Protein AF-F8SK97-F1 (afdb_monomer_lite)

Sequence (67 aa):
TTIYESYGDFGQYTHEFDGDEEFHVDLEKKETVWRLPEFGEFATFDPQGGLRNVATAKYNLDVWIKQ

Radius of gyration: 13.21 Å; chains: 1; bounding box: 32×20×36 Å

Secondary structure (DSSP, 8-state):
-EEEETTTTEEEEEEEETTEEEEEEETTTTEEEESSTTHHHH----HHHHHHHHHHHHHHHHHHTT-

Organism: Equus quagga burchellii (NCBI:txid89252)

InterPro domains:
  IPR001003 MHC class II, alpha chain, N-terminal [PF00993] (2-67)
  IPR001003 MHC class II, alpha chain, N-terminal [SM00920] (1-67)
  IPR011162 MHC classes I/II-like antigen recognition protein [SSF54452] (2-66)
  IPR014745 MHC class II, alpha/beta chain, N-terminal [G3DSA:3.10.320.10] (1-67)

Structure (mmCIF, N/CA/C/O backbone):
data_AF-F8SK97-F1
#
_entry.id   AF-F8SK97-F1
#
loop_
_atom_site.group_PDB
_atom_site.id
_atom_site.type_symbol
_atom_site.label_atom_id
_atom_site.label_alt_id
_atom_site.label_comp_id
_atom_site.label_asym_id
_atom_site.label_entity_id
_atom_site.label_seq_id
_atom_site.pdbx_PDB_ins_code
_atom_site.Cartn_x
_atom_site.Cartn_y
_atom_site.Cartn_z
_atom_site.occupancy
_atom_site.B_iso_or_equiv
_atom_site.auth_seq_id
_atom_site.auth_comp_id
_atom_site.auth_asym_id
_atom_site.auth_atom_id
_atom_site.pdbx_PDB_model_num
ATOM 1 N N . THR A 1 1 ? -6.699 -3.796 -3.797 1.00 94.00 1 THR A N 1
ATOM 2 C CA . THR A 1 1 ? -7.544 -4.114 -2.632 1.00 94.00 1 THR A CA 1
ATOM 3 C C . THR A 1 1 ? -7.023 -3.430 -1.371 1.00 94.00 1 THR A C 1
ATOM 5 O O . THR A 1 1 ? -5.842 -3.123 -1.311 1.00 94.00 1 THR A O 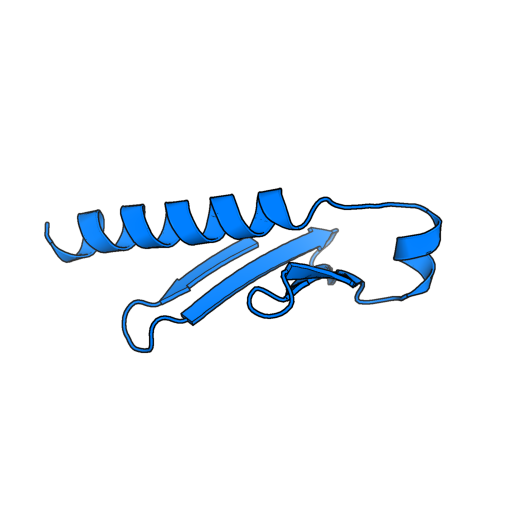1
ATOM 8 N N . THR A 1 2 ? -7.869 -3.163 -0.366 1.00 97.56 2 THR A N 1
ATOM 9 C CA . THR A 1 2 ? -7.434 -2.657 0.957 1.00 97.56 2 THR A CA 1
ATOM 10 C C . THR A 1 2 ? -7.891 -3.623 2.040 1.00 97.56 2 THR A C 1
ATOM 12 O O . THR A 1 2 ? -9.078 -3.944 2.094 1.00 97.56 2 THR A O 1
ATOM 15 N N . ILE A 1 3 ? -6.978 -4.051 2.910 1.00 97.06 3 ILE A N 1
ATOM 16 C CA . ILE A 1 3 ? -7.262 -4.940 4.043 1.00 97.06 3 ILE A CA 1
ATOM 17 C C . ILE A 1 3 ? -6.756 -4.271 5.318 1.00 97.06 3 ILE A C 1
ATOM 19 O O . ILE A 1 3 ? -5.713 -3.618 5.312 1.00 97.06 3 ILE A O 1
ATOM 23 N N . TYR A 1 4 ? -7.505 -4.427 6.405 1.00 98.00 4 TYR A N 1
ATOM 24 C CA . TYR A 1 4 ? -7.056 -4.052 7.735 1.00 98.00 4 TYR A CA 1
ATOM 25 C C . TYR A 1 4 ? -7.544 -5.089 8.751 1.00 98.00 4 TYR A C 1
ATOM 27 O O . TYR A 1 4 ? -8.721 -5.451 8.746 1.00 98.00 4 TYR A O 1
ATOM 35 N N . GLU A 1 5 ? -6.641 -5.562 9.603 1.00 96.25 5 GLU A N 1
ATOM 36 C CA . GLU A 1 5 ? -6.890 -6.533 10.664 1.00 96.25 5 GLU A CA 1
ATOM 37 C C . GLU A 1 5 ? -6.596 -5.889 12.023 1.00 96.25 5 GLU A C 1
ATOM 39 O O . GLU A 1 5 ? -5.507 -5.370 12.278 1.00 96.25 5 GLU A O 1
ATOM 44 N N . SER A 1 6 ? -7.581 -5.922 12.922 1.00 93.94 6 SER A N 1
ATOM 45 C CA . SER A 1 6 ? -7.446 -5.339 14.259 1.00 93.94 6 SER A CA 1
ATOM 46 C C . SER A 1 6 ? -6.539 -6.165 15.174 1.00 93.94 6 SER A C 1
ATOM 48 O O . SER A 1 6 ? -5.832 -5.598 16.009 1.00 93.94 6 SER A O 1
ATOM 50 N N . TYR A 1 7 ? -6.527 -7.491 15.019 1.00 88.31 7 TYR A N 1
ATOM 51 C CA . TYR A 1 7 ? -5.659 -8.383 15.779 1.00 88.31 7 TYR A CA 1
ATOM 52 C C . TYR A 1 7 ? -4.252 -8.378 15.170 1.00 88.31 7 TYR A C 1
ATOM 54 O O . TYR A 1 7 ? -3.947 -9.134 14.260 1.00 88.31 7 TYR A O 1
ATOM 62 N N . GLY A 1 8 ? -3.401 -7.474 15.657 1.00 90.25 8 GLY A N 1
ATOM 63 C CA . GLY A 1 8 ? -2.030 -7.293 15.162 1.00 90.25 8 GLY A CA 1
ATOM 64 C C . GLY A 1 8 ? -1.752 -5.928 14.535 1.00 90.25 8 GLY A C 1
ATOM 65 O O . GLY A 1 8 ? -0.598 -5.657 14.228 1.00 90.25 8 GLY A O 1
ATOM 66 N N . ASP A 1 9 ? -2.770 -5.064 14.403 1.00 93.25 9 ASP A N 1
ATOM 67 C CA . ASP A 1 9 ? -2.660 -3.731 13.778 1.00 93.25 9 ASP A CA 1
ATOM 68 C C . ASP A 1 9 ? -2.014 -3.804 12.382 1.00 93.25 9 ASP A C 1
ATOM 70 O O . ASP A 1 9 ? -1.075 -3.078 12.056 1.00 93.25 9 ASP A O 1
ATOM 74 N N . PHE A 1 10 ? -2.501 -4.745 11.568 1.00 96.56 10 PHE A N 1
ATOM 75 C CA . PHE A 1 10 ? -1.960 -5.023 10.243 1.00 96.56 10 PHE A CA 1
ATOM 76 C C . PHE A 1 10 ? -2.832 -4.386 9.162 1.00 96.56 10 PHE A C 1
ATOM 78 O O . PHE A 1 10 ? -4.050 -4.559 9.140 1.00 96.56 10 PHE A O 1
ATOM 85 N N . GLY A 1 11 ? -2.205 -3.665 8.236 1.00 97.19 11 GLY A N 1
ATOM 86 C CA . GLY A 1 11 ? -2.863 -3.060 7.085 1.00 97.19 11 GLY A CA 1
ATOM 87 C C . GLY A 1 11 ? -2.141 -3.400 5.790 1.00 97.19 11 GLY A C 1
ATOM 88 O O . GLY A 1 11 ? -0.920 -3.523 5.767 1.00 97.19 11 GLY A O 1
ATOM 89 N N . GLN A 1 12 ? -2.893 -3.501 4.697 1.00 98.06 12 GLN A N 1
ATOM 90 C CA . GLN A 1 12 ? -2.347 -3.738 3.366 1.00 98.06 12 GLN A CA 1
ATOM 91 C C . GLN A 1 12 ? -3.133 -2.958 2.314 1.00 98.06 12 GLN A C 1
ATOM 93 O O . GLN A 1 12 ? -4.361 -2.847 2.379 1.00 98.06 12 GLN A O 1
ATOM 98 N N . TYR A 1 13 ? -2.412 -2.454 1.315 1.00 98.56 13 TYR A N 1
ATOM 99 C CA . TYR A 1 13 ? -2.984 -1.867 0.113 1.00 98.56 13 TYR A CA 1
ATOM 100 C C . TYR A 1 13 ? -2.288 -2.427 -1.128 1.00 98.56 13 TYR A C 1
ATOM 102 O O . TYR A 1 13 ? -1.069 -2.326 -1.243 1.00 98.56 13 TYR A O 1
ATOM 110 N N . THR A 1 14 ? -3.075 -2.971 -2.052 1.00 98.38 14 THR A N 1
ATOM 111 C CA . THR A 1 14 ? -2.644 -3.479 -3.364 1.00 98.38 14 THR A CA 1
ATOM 112 C C . THR A 1 14 ? -3.437 -2.808 -4.483 1.00 98.38 14 THR A C 1
ATOM 114 O O . THR A 1 14 ? -4.566 -2.349 -4.275 1.00 98.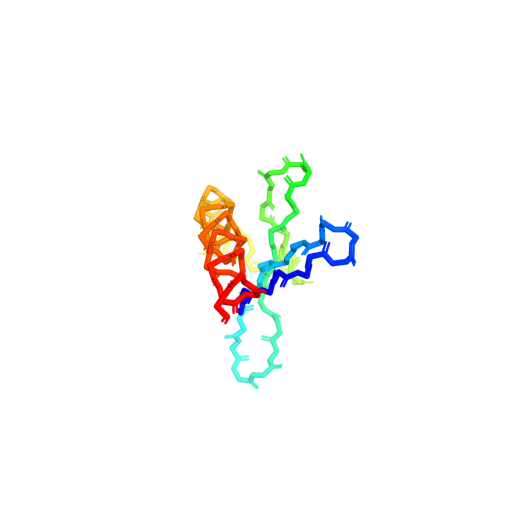38 14 THR A O 1
ATOM 117 N N . HIS A 1 15 ? -2.891 -2.801 -5.691 1.00 97.88 15 HIS A N 1
ATOM 118 C CA . HIS A 1 15 ? -3.644 -2.624 -6.927 1.00 97.88 15 HIS A CA 1
ATOM 119 C C . HIS A 1 15 ? -3.512 -3.895 -7.761 1.00 97.88 15 HIS A C 1
ATOM 121 O O . HIS A 1 15 ? -2.430 -4.475 -7.829 1.00 97.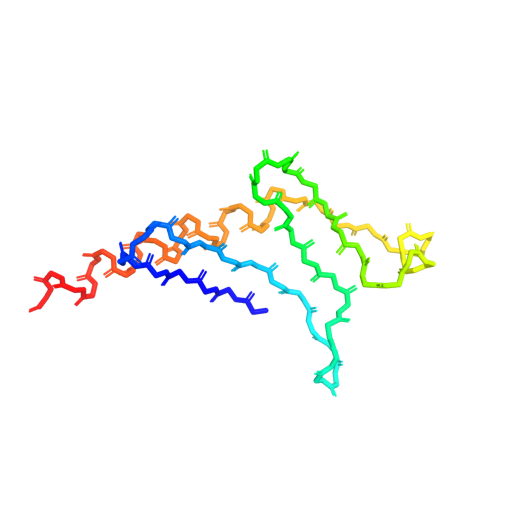88 15 HIS A O 1
ATOM 127 N N . GLU A 1 16 ? -4.615 -4.350 -8.345 1.00 97.44 16 GLU A N 1
ATOM 128 C CA . GLU A 1 16 ? -4.692 -5.626 -9.057 1.00 97.44 16 GLU A CA 1
ATOM 129 C C . GLU A 1 16 ? -5.371 -5.419 -10.412 1.00 97.44 16 GLU A C 1
ATOM 131 O O . GLU A 1 16 ? -6.362 -4.687 -10.499 1.00 97.44 16 GLU A O 1
ATOM 136 N N . PHE A 1 17 ? -4.868 -6.101 -11.440 1.00 95.50 17 PHE A N 1
ATOM 137 C CA . PHE A 1 17 ? -5.426 -6.134 -12.789 1.00 95.50 17 PHE A CA 1
ATOM 138 C C . PHE A 1 17 ? -5.503 -7.588 -13.269 1.00 95.50 17 PHE A C 1
ATOM 140 O O . PHE A 1 17 ? -4.540 -8.337 -13.139 1.00 95.50 17 PHE A O 1
ATOM 147 N N . ASP A 1 18 ? -6.671 -8.017 -13.756 1.00 96.38 18 ASP A N 1
ATOM 148 C CA . ASP A 1 18 ? -6.952 -9.402 -14.179 1.00 96.38 18 ASP A CA 1
ATOM 149 C C . ASP A 1 18 ? -6.579 -10.501 -13.153 1.00 96.38 18 ASP A C 1
ATOM 151 O O . ASP A 1 18 ? -6.384 -11.666 -13.497 1.00 96.38 18 ASP A O 1
ATOM 155 N N . GLY A 1 19 ? -6.547 -10.149 -11.863 1.00 95.69 19 GLY A N 1
ATOM 156 C CA . GLY A 1 19 ? -6.209 -11.057 -10.760 1.00 95.69 19 GLY A CA 1
ATOM 157 C C . GLY A 1 19 ? -4.719 -11.109 -10.410 1.00 95.69 19 GLY A C 1
ATOM 158 O O . GLY A 1 19 ? -4.351 -11.789 -9.453 1.00 95.69 19 GLY A O 1
ATOM 159 N N . ASP A 1 20 ? -3.875 -10.373 -11.131 1.00 96.94 20 ASP A N 1
ATOM 160 C CA . ASP A 1 20 ? -2.467 -10.183 -10.811 1.00 96.94 20 ASP A CA 1
ATOM 161 C C . ASP A 1 20 ? -2.245 -8.856 -10.077 1.00 96.94 20 ASP A C 1
ATOM 163 O O . ASP A 1 20 ? -2.788 -7.818 -10.448 1.00 96.94 20 ASP A O 1
ATOM 167 N N . GLU A 1 21 ? -1.405 -8.870 -9.040 1.00 97.56 21 GLU A N 1
ATOM 168 C CA . GLU A 1 21 ? -0.943 -7.633 -8.405 1.00 97.56 21 GLU A CA 1
ATOM 169 C C . GLU A 1 21 ? -0.100 -6.815 -9.395 1.00 97.56 21 GLU A C 1
ATOM 171 O O . GLU A 1 21 ? 0.830 -7.347 -10.003 1.00 97.56 21 GLU A O 1
ATOM 176 N N . GLU A 1 22 ? -0.395 -5.522 -9.513 1.00 97.62 22 GLU A N 1
ATOM 177 C CA . GLU A 1 22 ? 0.437 -4.549 -10.226 1.00 97.62 22 GLU A CA 1
ATOM 178 C C . GLU A 1 22 ? 1.460 -3.906 -9.279 1.00 97.62 22 GLU A C 1
ATOM 180 O O . GLU A 1 22 ? 2.655 -3.841 -9.581 1.00 97.62 22 GLU A O 1
ATOM 185 N N . PHE A 1 23 ? 0.992 -3.447 -8.115 1.00 98.31 23 PHE A N 1
ATOM 186 C CA . PHE A 1 23 ? 1.817 -2.860 -7.061 1.00 98.31 23 PHE A CA 1
ATOM 187 C C . PHE A 1 23 ? 1.140 -2.948 -5.690 1.00 98.31 23 PHE A C 1
ATOM 189 O O . PHE A 1 23 ? -0.084 -3.071 -5.579 1.00 98.31 23 PHE A O 1
ATOM 196 N N . HIS A 1 24 ? 1.934 -2.774 -4.638 1.00 98.62 24 HIS A N 1
ATOM 197 C CA . HIS A 1 24 ? 1.458 -2.517 -3.283 1.00 98.62 24 HIS A CA 1
ATOM 198 C C . HIS A 1 24 ? 2.118 -1.267 -2.700 1.00 98.62 24 HIS A C 1
ATOM 200 O O . HIS A 1 24 ? 3.071 -0.722 -3.255 1.00 98.62 24 HIS A O 1
ATOM 206 N N . VAL A 1 25 ? 1.587 -0.781 -1.579 1.00 98.62 25 VAL A N 1
ATOM 207 C CA . VAL A 1 25 ? 2.210 0.314 -0.823 1.00 98.62 25 VAL A CA 1
ATOM 208 C C . VAL A 1 25 ? 2.868 -0.256 0.425 1.00 98.62 25 VAL A C 1
ATOM 210 O O . VAL A 1 25 ? 2.186 -0.838 1.269 1.00 98.62 25 VAL A O 1
ATOM 213 N N . ASP A 1 26 ? 4.177 -0.051 0.560 1.00 98.25 26 ASP A N 1
ATOM 214 C CA . ASP A 1 26 ? 4.891 -0.282 1.814 1.00 98.25 26 ASP A CA 1
ATOM 215 C C . ASP A 1 26 ? 4.488 0.835 2.787 1.00 98.25 26 ASP A C 1
ATOM 217 O O . ASP A 1 26 ? 4.813 2.010 2.591 1.00 98.25 26 ASP A O 1
ATOM 221 N N . LEU A 1 27 ? 3.706 0.484 3.809 1.00 97.12 27 LEU A N 1
ATOM 222 C CA . LEU A 1 27 ? 3.128 1.455 4.740 1.00 97.12 27 LEU A CA 1
ATOM 223 C C . LEU A 1 27 ? 4.175 2.066 5.683 1.00 97.12 27 LEU A C 1
ATOM 225 O O . LEU A 1 27 ? 3.996 3.200 6.133 1.00 97.12 27 LEU A O 1
ATOM 229 N N . GLU A 1 28 ? 5.257 1.340 5.974 1.00 96.62 28 GLU A N 1
ATOM 230 C CA . GLU A 1 28 ? 6.326 1.805 6.860 1.00 96.62 28 GLU A CA 1
ATOM 231 C C . GLU A 1 28 ? 7.238 2.785 6.127 1.00 96.62 28 GLU A C 1
ATOM 233 O O . GLU A 1 28 ? 7.492 3.893 6.609 1.00 96.62 28 GLU A O 1
ATOM 238 N N . LYS A 1 29 ? 7.686 2.398 4.928 1.00 98.00 29 LYS A N 1
ATOM 239 C CA . LYS A 1 29 ? 8.545 3.230 4.079 1.00 98.00 29 LYS A CA 1
ATOM 240 C C . LYS A 1 29 ? 7.774 4.308 3.325 1.00 98.00 29 LYS A C 1
ATOM 242 O O . LYS A 1 29 ? 8.377 5.277 2.873 1.00 98.00 29 LYS A O 1
ATOM 247 N N . LYS A 1 30 ? 6.445 4.181 3.257 1.00 97.81 30 LYS A N 1
ATOM 248 C CA . LYS A 1 30 ? 5.529 5.088 2.551 1.00 97.81 30 LYS A CA 1
ATOM 249 C C . LYS A 1 30 ? 5.900 5.219 1.080 1.00 97.81 30 LYS A C 1
ATOM 251 O O . LYS A 1 30 ? 5.992 6.326 0.556 1.00 97.81 30 LYS A O 1
ATOM 256 N N . GLU A 1 31 ? 6.107 4.085 0.427 1.00 98.06 31 GLU A N 1
ATOM 257 C CA . GLU A 1 31 ? 6.504 4.012 -0.977 1.00 98.06 31 GLU A CA 1
ATOM 258 C C . GLU A 1 31 ? 5.634 3.026 -1.752 1.00 98.06 31 GLU A C 1
ATOM 260 O O . GLU A 1 31 ? 5.069 2.084 -1.194 1.00 98.06 31 GLU A O 1
ATOM 265 N N . THR A 1 32 ? 5.522 3.265 -3.053 1.00 98.44 32 THR A N 1
ATOM 266 C CA . THR A 1 32 ? 4.870 2.347 -3.984 1.00 98.44 32 THR A CA 1
ATOM 267 C C . THR A 1 32 ? 5.896 1.322 -4.446 1.00 98.44 32 THR A C 1
ATOM 269 O O . THR A 1 32 ? 6.918 1.688 -5.025 1.00 98.44 32 THR A O 1
ATOM 272 N N . VAL A 1 33 ? 5.605 0.045 -4.223 1.00 98.38 33 VAL A N 1
ATOM 273 C CA . VAL A 1 33 ? 6.437 -1.082 -4.642 1.00 98.38 33 VAL A CA 1
ATOM 274 C C . VAL A 1 33 ? 5.738 -1.790 -5.793 1.00 98.38 33 VAL A C 1
ATOM 276 O O . VAL A 1 33 ? 4.696 -2.421 -5.619 1.00 98.38 33 VAL A O 1
ATOM 279 N N . TRP A 1 34 ? 6.313 -1.670 -6.985 1.00 98.38 34 TRP A N 1
ATOM 280 C CA . TRP A 1 34 ? 5.819 -2.345 -8.181 1.00 98.38 34 TRP A CA 1
ATOM 281 C C . TRP A 1 34 ? 6.200 -3.823 -8.165 1.00 98.38 34 TRP A C 1
ATOM 283 O O . TRP A 1 34 ? 7.343 -4.162 -7.855 1.00 98.38 34 TRP A O 1
ATOM 293 N N . ARG A 1 35 ? 5.265 -4.704 -8.544 1.00 97.31 35 ARG A N 1
ATOM 294 C CA . ARG A 1 35 ? 5.543 -6.145 -8.655 1.00 97.31 35 ARG A CA 1
ATOM 295 C C . ARG A 1 35 ? 6.590 -6.428 -9.730 1.00 97.31 35 ARG A C 1
ATOM 297 O O . ARG A 1 35 ? 7.480 -7.250 -9.521 1.00 97.31 35 ARG A O 1
ATOM 304 N N . LEU A 1 36 ? 6.469 -5.744 -10.867 1.00 97.56 36 LEU A N 1
ATOM 305 C CA . LEU A 1 36 ? 7.473 -5.699 -11.926 1.00 97.56 36 LEU A CA 1
ATOM 306 C C . LEU A 1 36 ? 8.069 -4.286 -11.962 1.00 97.56 36 LEU A C 1
ATOM 308 O O . LEU A 1 36 ? 7.312 -3.337 -12.183 1.00 97.56 36 LEU A O 1
ATOM 312 N N . PRO A 1 37 ? 9.385 -4.110 -11.735 1.00 96.12 37 PRO A N 1
ATOM 313 C CA . PRO A 1 37 ? 10.018 -2.790 -11.707 1.00 96.12 37 PRO A CA 1
ATOM 314 C C . PRO A 1 37 ? 9.747 -1.943 -12.957 1.00 96.12 37 PRO A C 1
ATOM 316 O O . PRO A 1 37 ? 9.611 -0.727 -12.851 1.00 96.12 37 PRO A O 1
ATOM 319 N N . GLU A 1 38 ? 9.605 -2.584 -14.120 1.00 97.25 38 GLU A N 1
ATOM 320 C CA . GLU A 1 38 ? 9.344 -1.941 -15.408 1.00 97.25 38 GLU A CA 1
ATOM 321 C C . GLU A 1 38 ? 8.020 -1.164 -15.418 1.00 97.25 38 GLU A C 1
ATOM 323 O O . GLU A 1 38 ? 7.911 -0.148 -16.098 1.00 97.25 38 GLU A O 1
ATOM 328 N N . PHE A 1 39 ? 7.011 -1.573 -14.639 1.00 96.69 39 PHE A N 1
ATOM 329 C CA . PHE A 1 39 ? 5.745 -0.833 -14.549 1.00 96.69 39 PHE A CA 1
ATOM 330 C C . PHE A 1 39 ? 5.935 0.567 -13.956 1.00 96.69 39 PHE A C 1
ATOM 332 O O . PHE A 1 39 ? 5.271 1.511 -14.390 1.00 96.69 39 PHE A O 1
ATOM 339 N N . GLY A 1 40 ? 6.901 0.721 -13.046 1.00 95.75 40 GLY A N 1
ATOM 340 C CA . GLY A 1 40 ? 7.270 2.008 -12.459 1.00 95.75 40 GLY A CA 1
ATOM 341 C C . GLY A 1 40 ? 7.931 2.982 -13.438 1.00 95.75 40 GLY A C 1
ATOM 342 O O . GLY A 1 40 ? 8.041 4.167 -13.128 1.00 95.75 40 GLY A O 1
ATOM 343 N N . GLU A 1 41 ? 8.347 2.518 -14.621 1.00 97.00 41 GLU A N 1
ATOM 344 C CA . GLU A 1 41 ? 8.833 3.391 -15.696 1.00 97.00 41 GLU A CA 1
ATOM 345 C C . GLU A 1 41 ? 7.680 4.044 -16.475 1.00 97.00 41 GLU A C 1
ATOM 347 O O . GLU A 1 41 ? 7.833 5.146 -17.004 1.00 97.00 41 GLU A O 1
ATOM 352 N N . PHE A 1 42 ? 6.517 3.385 -16.537 1.00 96.69 42 PHE A N 1
ATOM 353 C CA . PHE A 1 42 ? 5.359 3.832 -17.322 1.00 96.69 42 PHE A CA 1
ATOM 354 C C . PHE A 1 42 ? 4.263 4.478 -16.475 1.00 96.69 42 PHE A C 1
ATOM 356 O O . PHE A 1 42 ? 3.507 5.313 -16.977 1.00 96.69 42 PHE A O 1
ATOM 363 N N . ALA A 1 43 ? 4.162 4.099 -15.203 1.00 96.69 43 ALA A N 1
ATOM 364 C CA . ALA A 1 43 ? 3.143 4.575 -14.286 1.00 96.69 43 ALA A CA 1
ATOM 365 C C . ALA A 1 43 ? 3.752 4.957 -12.936 1.00 96.69 43 ALA A C 1
ATOM 367 O O . ALA A 1 43 ? 4.777 4.442 -12.501 1.00 96.69 43 ALA A O 1
ATOM 368 N N . THR A 1 44 ? 3.083 5.876 -12.246 1.00 96.94 44 THR A N 1
ATOM 369 C CA . THR A 1 44 ? 3.419 6.246 -10.871 1.00 96.94 44 THR A CA 1
ATOM 370 C C . THR A 1 44 ? 2.155 6.237 -10.034 1.00 96.94 44 THR A C 1
ATOM 372 O O . THR A 1 44 ? 1.055 6.478 -10.533 1.00 96.94 44 THR A O 1
ATOM 375 N N . PHE A 1 45 ? 2.318 5.960 -8.748 1.00 97.81 45 PHE A N 1
ATOM 376 C CA . PHE A 1 45 ? 1.240 6.034 -7.779 1.00 97.81 45 PHE A CA 1
ATOM 377 C C . PHE A 1 45 ? 1.746 6.756 -6.538 1.00 97.81 45 PHE A C 1
ATOM 379 O O . PHE A 1 45 ? 2.818 6.425 -6.028 1.00 97.81 45 PHE A O 1
ATOM 386 N N . ASP A 1 46 ? 0.979 7.739 -6.064 1.00 98.38 46 ASP A N 1
ATOM 387 C CA . ASP A 1 46 ? 1.266 8.430 -4.810 1.00 98.38 46 ASP A CA 1
ATOM 388 C C . ASP A 1 46 ? 0.894 7.513 -3.625 1.00 98.38 46 ASP A C 1
ATOM 390 O O . ASP A 1 46 ? -0.299 7.253 -3.403 1.00 98.38 46 ASP A O 1
ATOM 394 N N . PRO A 1 47 ? 1.875 7.042 -2.828 1.00 98.06 47 PRO A N 1
ATOM 395 C CA . PRO A 1 47 ? 1.631 6.129 -1.712 1.00 98.06 47 PRO A CA 1
ATOM 396 C C . PRO A 1 47 ? 0.691 6.721 -0.650 1.00 98.06 47 PRO A C 1
ATOM 398 O O . PRO A 1 47 ? 0.036 5.970 0.080 1.00 98.06 47 PRO A O 1
ATOM 401 N N . GLN A 1 48 ? 0.526 8.051 -0.597 1.00 98.44 48 GLN A N 1
ATOM 402 C CA . GLN A 1 48 ? -0.435 8.712 0.286 1.00 98.44 48 GLN A CA 1
ATOM 403 C C . GLN A 1 48 ? -1.882 8.249 0.044 1.00 98.44 48 GLN A C 1
ATOM 405 O O . GLN A 1 48 ? -2.686 8.217 0.985 1.00 98.44 48 GLN A O 1
ATOM 410 N N . GLY A 1 49 ? -2.218 7.848 -1.187 1.00 97.94 49 GLY A N 1
ATOM 411 C CA . GLY A 1 49 ? -3.511 7.247 -1.511 1.00 97.94 49 GLY A CA 1
ATOM 412 C C . GLY A 1 49 ? -3.740 5.926 -0.769 1.00 97.94 49 GLY A C 1
ATOM 413 O O . GLY A 1 49 ? -4.791 5.740 -0.151 1.00 97.94 49 GLY A O 1
ATOM 414 N N . GLY A 1 50 ? -2.733 5.046 -0.764 1.00 98.06 50 GLY A N 1
ATOM 415 C CA . GLY A 1 50 ? -2.767 3.767 -0.048 1.00 98.06 50 GLY A CA 1
ATOM 416 C C . GLY A 1 50 ? -2.864 3.951 1.466 1.00 98.06 50 GLY A C 1
ATOM 417 O O . GLY A 1 50 ? -3.756 3.383 2.099 1.00 98.06 50 GLY A O 1
ATOM 418 N N . LEU A 1 51 ? -2.037 4.836 2.037 1.00 98.38 51 LEU A N 1
ATOM 419 C CA . LEU A 1 51 ? -2.068 5.169 3.470 1.00 98.38 51 LEU A CA 1
ATOM 420 C C . LEU A 1 51 ? -3.459 5.645 3.920 1.00 98.38 51 LEU A C 1
ATOM 422 O O . LEU A 1 51 ? -3.967 5.219 4.960 1.00 98.38 51 LEU A O 1
ATOM 426 N N . ARG A 1 52 ? -4.109 6.505 3.123 1.00 98.56 52 ARG A N 1
ATOM 427 C CA . ARG A 1 52 ? -5.457 7.010 3.430 1.00 98.56 52 ARG A CA 1
ATOM 428 C C . ARG A 1 52 ? -6.504 5.900 3.403 1.00 98.56 52 ARG A C 1
ATOM 430 O O . ARG A 1 52 ? -7.403 5.887 4.246 1.00 98.56 52 ARG A O 1
ATOM 437 N N . ASN A 1 53 ? -6.398 4.979 2.450 1.00 98.44 53 ASN A N 1
ATOM 438 C CA . ASN A 1 53 ? -7.322 3.856 2.350 1.00 98.44 53 ASN A CA 1
ATOM 439 C C . ASN A 1 53 ? -7.190 2.924 3.556 1.00 98.44 53 ASN A C 1
ATOM 441 O O 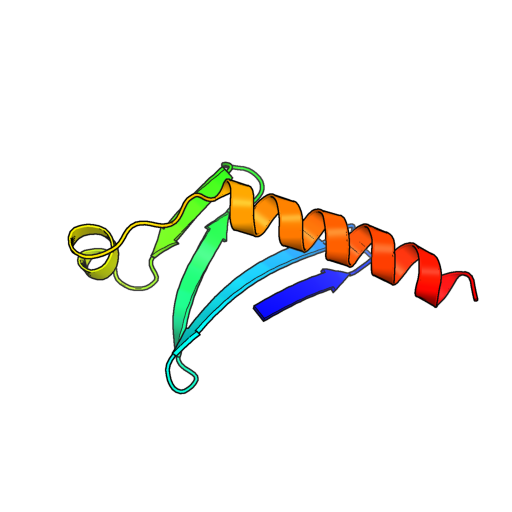. ASN A 1 53 ? -8.207 2.572 4.149 1.00 98.44 53 ASN A O 1
ATOM 445 N N . VAL A 1 54 ? -5.964 2.595 3.974 1.00 98.31 54 VAL A N 1
ATOM 446 C CA . VAL A 1 54 ? -5.724 1.759 5.163 1.00 98.31 54 VAL A CA 1
ATOM 447 C C . VAL A 1 54 ? -6.237 2.439 6.435 1.00 98.31 54 VAL A C 1
ATOM 449 O O . VAL A 1 54 ? -6.945 1.810 7.217 1.00 98.31 54 VAL A O 1
ATOM 452 N N . ALA A 1 55 ? -5.982 3.739 6.618 1.00 98.00 55 ALA A N 1
ATOM 453 C CA . ALA A 1 55 ? -6.515 4.488 7.761 1.00 98.00 55 ALA A CA 1
ATOM 454 C C . ALA A 1 55 ? -8.056 4.495 7.794 1.00 98.00 55 ALA A C 1
ATOM 456 O O . ALA A 1 55 ? -8.665 4.367 8.856 1.00 98.00 55 ALA A O 1
ATOM 457 N N . THR A 1 56 ? -8.691 4.601 6.625 1.00 98.50 56 THR A N 1
ATOM 458 C CA . THR A 1 56 ? -10.153 4.525 6.498 1.00 98.50 56 THR A CA 1
ATOM 459 C C . THR A 1 56 ? -10.666 3.118 6.810 1.00 98.50 56 THR A C 1
ATOM 461 O O . THR A 1 56 ? -11.672 2.974 7.501 1.00 98.50 56 THR A O 1
ATOM 464 N N . ALA A 1 57 ? -9.967 2.074 6.354 1.00 98.00 57 ALA A N 1
ATOM 465 C CA . ALA A 1 57 ? -10.304 0.685 6.655 1.00 98.00 57 ALA A CA 1
ATOM 466 C C . ALA A 1 57 ? -10.206 0.385 8.159 1.00 98.00 57 ALA A C 1
ATOM 468 O O . ALA A 1 57 ? -11.124 -0.222 8.703 1.00 98.00 57 ALA A O 1
ATOM 469 N N . LYS A 1 58 ? -9.166 0.892 8.839 1.00 97.94 58 LYS A N 1
ATOM 470 C CA . LYS A 1 58 ? -9.029 0.846 10.305 1.00 97.94 58 LYS A CA 1
ATOM 471 C C . LYS A 1 58 ? -10.211 1.492 11.010 1.00 97.94 58 LYS A C 1
ATOM 473 O O . LYS A 1 58 ? -10.873 0.844 11.815 1.00 97.94 58 LYS A O 1
ATOM 478 N N . TYR A 1 59 ? -10.505 2.746 10.663 1.00 97.69 59 TYR A N 1
ATOM 479 C CA . TYR A 1 59 ? -11.630 3.479 11.240 1.00 97.69 59 TYR A CA 1
ATOM 480 C C . TYR A 1 59 ? -12.955 2.734 11.050 1.00 97.69 59 TYR A C 1
ATOM 482 O O . TYR A 1 59 ? -13.732 2.600 11.994 1.00 97.69 59 TYR A O 1
ATOM 490 N N . ASN A 1 60 ? -13.201 2.217 9.845 1.00 97.88 60 ASN A N 1
ATOM 491 C CA . ASN A 1 60 ? -14.399 1.441 9.572 1.00 97.88 60 ASN A CA 1
ATOM 492 C C . ASN A 1 60 ? -14.416 0.172 10.428 1.00 97.88 60 ASN A C 1
ATOM 494 O O . ASN A 1 60 ? -15.376 -0.026 11.161 1.00 97.88 60 ASN A O 1
ATOM 498 N N . LEU A 1 61 ? -13.364 -0.651 10.423 1.00 97.12 61 LEU A N 1
ATOM 499 C CA . LEU A 1 61 ? -13.335 -1.876 11.226 1.00 97.12 61 LEU A CA 1
ATOM 500 C C . LEU A 1 61 ? -13.615 -1.597 12.711 1.00 97.12 61 LEU A C 1
ATOM 502 O O . LEU A 1 61 ? -14.435 -2.293 13.305 1.00 97.12 61 LEU A O 1
ATOM 506 N N . ASP A 1 62 ? -13.026 -0.540 13.276 1.00 96.06 62 ASP A N 1
ATOM 507 C CA . ASP A 1 62 ? -13.263 -0.114 14.660 1.00 96.06 62 ASP A CA 1
ATOM 508 C C . ASP A 1 62 ? -14.736 0.207 14.951 1.00 96.06 62 ASP A C 1
ATOM 510 O O . ASP A 1 62 ? -15.197 -0.003 16.074 1.00 96.06 62 ASP A O 1
ATOM 514 N N . VAL A 1 63 ? -15.478 0.737 13.974 1.00 97.50 63 VAL A N 1
ATOM 515 C CA . VAL A 1 63 ? -16.926 0.963 14.090 1.00 97.50 63 VAL A CA 1
ATOM 516 C C . VAL A 1 63 ? -17.680 -0.364 14.036 1.00 97.50 63 VAL A C 1
ATOM 518 O O . VAL A 1 63 ? -18.558 -0.587 14.864 1.00 97.50 63 VAL A O 1
ATOM 521 N N . TRP A 1 64 ? -17.334 -1.250 13.099 1.00 96.75 64 TRP A N 1
ATOM 522 C CA . TRP A 1 64 ? -18.047 -2.513 12.879 1.00 96.75 64 TRP A CA 1
ATOM 523 C C . TRP A 1 64 ? -17.888 -3.505 14.035 1.00 96.75 64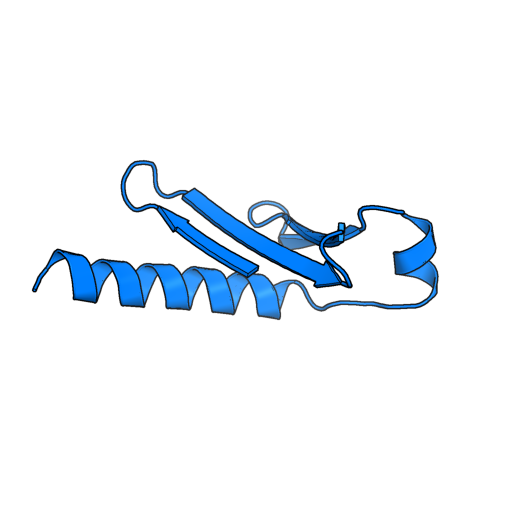 TRP A C 1
ATOM 525 O O . TRP A 1 64 ? -18.850 -4.180 14.371 1.00 96.75 64 TRP A O 1
ATOM 535 N N . ILE A 1 65 ? -16.714 -3.584 14.671 1.00 95.38 65 ILE A N 1
ATOM 536 C CA . ILE A 1 65 ? -16.479 -4.512 15.796 1.00 95.38 65 ILE A CA 1
ATOM 537 C C . ILE A 1 65 ? -17.060 -4.027 17.132 1.00 95.38 65 ILE A C 1
ATOM 539 O O . ILE A 1 65 ? -17.097 -4.789 18.096 1.00 95.38 65 ILE A O 1
ATOM 543 N N . LYS A 1 66 ? -17.429 -2.743 17.226 1.00 91.62 66 LYS A N 1
ATOM 544 C CA . LYS A 1 66 ? -18.040 -2.144 18.426 1.00 91.62 66 LYS A CA 1
ATOM 545 C C . LYS A 1 66 ? -19.568 -2.176 18.397 1.00 91.62 66 LYS A C 1
ATOM 547 O O . LYS A 1 66 ? -20.169 -1.960 19.450 1.00 91.62 66 LYS A O 1
ATOM 552 N N . GLN A 1 67 ? -20.165 -2.351 17.217 1.00 68.38 67 GLN A N 1
ATOM 553 C CA . GLN A 1 67 ? -21.595 -2.633 17.068 1.00 68.38 67 GLN A CA 1
ATOM 554 C C . GLN A 1 67 ? -21.898 -4.056 17.534 1.00 68.38 67 GLN A C 1
ATOM 556 O O . GLN A 1 67 ? -22.967 -4.225 18.160 1.00 68.38 67 GLN A O 1
#

pLDDT: mean 96.57, std 3.96,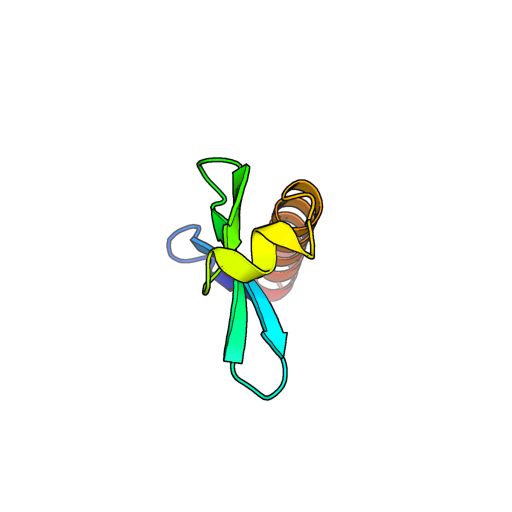 range [68.38, 98.62]

Foldseek 3Di:
DWDADPVVRDIWAFDDDPRHTQWTAPLVVLAIGGPDVVVCVVDGDRSVVNNVRRVVNVVVVVVVVVD